Protein AF-A0A8T5AL24-F1 (afdb_monomer_lite)

Radius of gyration: 22.25 Å; chains: 1; bounding box: 45×33×65 Å

pLDDT: mean 90.39, std 4.61, range [70.81, 96.88]

Foldseek 3Di:
DQVLLLVLLCCCPVVVDPAAEAELEPDDPVVSVVNLQVCQASVHPWYKYKFQPCVPVLVVLCVVCVVLVVCLVVDPDNPVSCVVCVVSVCCNVPNDPVRMDMDTDDHHHDDNVQLVLLLVCLCDPDKDFPVPRPHDPVVLVVCVVVVQWDDDPTTIGGDPVVNVVSSSSVSD

Sequence (172 aa):
MRASARILRDQREVHKADLIYLCVAGGRKDMCITLSLIAQYFGVNGVFHIIMPDVKSFNIQLERLRHEIKELAEAEDKEAYYEAHKEAFDPLMFPPISAYTVIRIPVIPYPRSVLNDVVKLLGQGRAVERIRSPLPLDVIEGLESSNLVRTSSRRIYVTDEGRAFAKVLESM

Structure (mmCIF, N/CA/C/O backbone):
data_AF-A0A8T5AL24-F1
#
_entry.id   AF-A0A8T5AL24-F1
#
loop_
_atom_site.group_PDB
_atom_site.id
_atom_site.type_symbol
_atom_site.label_atom_id
_atom_site.label_alt_id
_atom_site.label_comp_id
_atom_site.label_asym_id
_atom_site.label_entity_id
_atom_site.label_seq_id
_atom_site.pdbx_PDB_ins_code
_atom_site.Cartn_x
_atom_site.Cartn_y
_atom_site.Cartn_z
_atom_site.occupancy
_atom_site.B_iso_or_equiv
_atom_site.auth_seq_id
_atom_site.auth_comp_id
_atom_site.auth_asym_id
_atom_site.auth_atom_id
_atom_site.pdbx_PDB_model_num
ATOM 1 N N . MET A 1 1 ? 5.178 5.602 4.894 1.00 76.56 1 MET 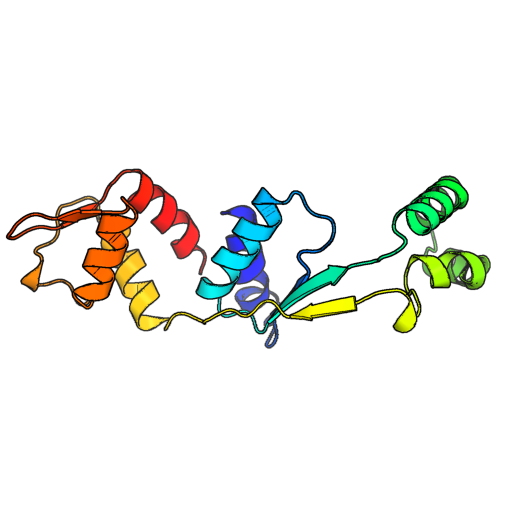A N 1
ATOM 2 C CA . MET A 1 1 ? 3.702 5.586 5.041 1.00 76.56 1 MET A CA 1
ATOM 3 C C . MET A 1 1 ? 3.027 6.873 4.593 1.00 76.56 1 MET A C 1
ATOM 5 O O . MET A 1 1 ? 2.361 6.828 3.574 1.00 76.56 1 MET A O 1
ATOM 9 N N . ARG A 1 2 ? 3.189 8.015 5.287 1.00 83.25 2 ARG A N 1
ATOM 10 C CA . ARG A 1 2 ? 2.430 9.250 4.973 1.00 83.25 2 ARG A CA 1
ATOM 11 C C . ARG A 1 2 ? 2.573 9.746 3.531 1.00 83.25 2 ARG A C 1
ATOM 13 O O . ARG A 1 2 ? 1.601 10.211 2.957 1.00 83.25 2 ARG A O 1
ATOM 20 N N . ALA A 1 3 ? 3.771 9.652 2.951 1.00 85.81 3 ALA A N 1
ATOM 21 C CA . ALA A 1 3 ? 3.983 10.009 1.547 1.00 85.81 3 ALA A CA 1
ATOM 22 C C . ALA A 1 3 ? 3.141 9.124 0.609 1.00 85.81 3 ALA A C 1
ATOM 24 O O . ALA A 1 3 ? 2.387 9.642 -0.201 1.00 85.81 3 ALA A O 1
ATOM 25 N N . SER A 1 4 ? 3.199 7.802 0.790 1.00 86.75 4 SER A N 1
ATOM 26 C CA . SER A 1 4 ? 2.408 6.838 0.015 1.00 86.75 4 SER A CA 1
ATOM 27 C C . SER A 1 4 ? 0.901 7.039 0.190 1.00 86.75 4 SER A C 1
ATOM 29 O O . SER A 1 4 ? 0.176 7.029 -0.793 1.00 86.75 4 SER A O 1
ATOM 31 N N . ALA A 1 5 ? 0.444 7.263 1.425 1.00 89.12 5 ALA A N 1
ATOM 32 C CA . ALA A 1 5 ? -0.956 7.549 1.740 1.00 89.12 5 ALA A CA 1
ATOM 33 C C . ALA A 1 5 ? -1.464 8.793 0.992 1.00 89.12 5 ALA A C 1
ATOM 35 O O . ALA A 1 5 ? -2.483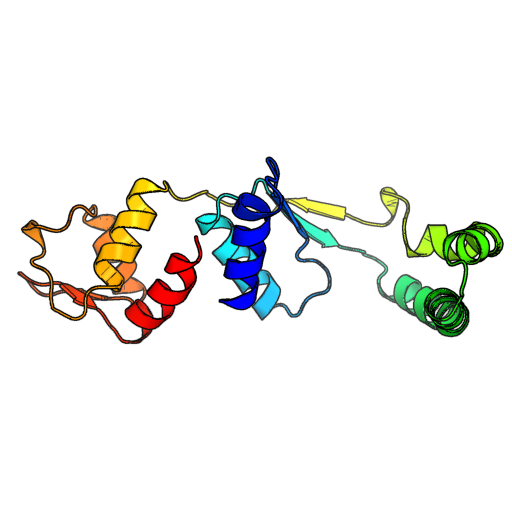 8.740 0.314 1.00 89.12 5 ALA A O 1
ATOM 36 N N . ARG A 1 6 ? -0.693 9.887 1.031 1.00 89.88 6 ARG A N 1
ATOM 37 C CA . ARG A 1 6 ? -1.007 11.117 0.296 1.00 89.88 6 ARG A CA 1
ATOM 38 C C . ARG A 1 6 ? -1.087 10.884 -1.211 1.00 89.88 6 ARG A C 1
ATOM 40 O O . ARG A 1 6 ? -2.067 11.273 -1.820 1.00 89.88 6 ARG A O 1
ATOM 47 N N . ILE A 1 7 ? -0.099 10.198 -1.790 1.00 90.56 7 ILE A N 1
ATOM 48 C CA . ILE A 1 7 ? -0.084 9.892 -3.228 1.00 90.56 7 ILE A CA 1
ATOM 49 C C . ILE A 1 7 ? -1.328 9.087 -3.621 1.00 90.56 7 ILE A C 1
ATOM 51 O O . ILE A 1 7 ? -1.967 9.403 -4.618 1.00 90.56 7 ILE A O 1
ATOM 55 N N . LEU A 1 8 ? -1.694 8.071 -2.832 1.00 90.44 8 LEU A N 1
ATOM 56 C CA . LEU A 1 8 ? -2.884 7.251 -3.080 1.00 90.44 8 LEU A CA 1
ATOM 57 C C . LEU A 1 8 ? -4.179 8.065 -3.030 1.00 90.44 8 LEU A C 1
ATOM 59 O O . LEU A 1 8 ? -5.063 7.852 -3.860 1.00 90.44 8 LEU A O 1
ATOM 63 N N . ARG A 1 9 ? -4.281 9.007 -2.092 1.00 89.44 9 ARG A N 1
ATOM 64 C CA . ARG A 1 9 ? -5.405 9.942 -2.028 1.00 89.44 9 ARG A CA 1
ATOM 65 C C . ARG A 1 9 ? -5.451 10.848 -3.245 1.00 89.44 9 ARG A C 1
ATOM 67 O O . ARG A 1 9 ? -6.501 10.964 -3.867 1.00 89.44 9 ARG A O 1
ATOM 74 N N . ASP A 1 10 ? -4.317 11.429 -3.624 1.00 92.69 10 ASP A N 1
ATOM 75 C CA . ASP A 1 10 ? -4.237 12.359 -4.749 1.00 92.69 10 ASP A CA 1
ATOM 76 C C . ASP A 1 10 ? -4.670 11.674 -6.062 1.00 92.69 10 ASP A C 1
ATOM 78 O O . ASP A 1 10 ? -5.357 12.288 -6.879 1.00 92.69 10 ASP A O 1
ATOM 82 N N . GLN A 1 11 ? -4.393 10.373 -6.238 1.00 92.62 11 GLN A N 1
ATOM 83 C CA . GLN A 1 11 ? -4.927 9.601 -7.371 1.00 92.62 11 GLN A CA 1
ATOM 84 C C . GLN A 1 11 ? -6.463 9.631 -7.443 1.00 92.62 11 GLN A C 1
ATOM 86 O O . GLN A 1 11 ? -7.024 9.777 -8.527 1.00 92.62 11 GLN A O 1
ATOM 91 N N . ARG A 1 12 ? -7.162 9.534 -6.305 1.00 88.69 12 ARG A N 1
ATOM 92 C CA . ARG A 1 12 ? -8.634 9.599 -6.252 1.00 88.69 12 ARG A CA 1
ATOM 93 C C . ARG A 1 12 ? -9.147 11.036 -6.333 1.00 88.69 12 ARG A C 1
ATOM 95 O O . ARG A 1 12 ? -10.072 11.324 -7.087 1.00 88.69 12 ARG A O 1
ATOM 102 N N . GLU A 1 13 ? -8.587 11.934 -5.532 1.00 91.06 13 GLU A N 1
ATOM 103 C CA . GLU A 1 13 ? -9.140 13.274 -5.327 1.00 91.06 13 GLU A CA 1
ATOM 104 C C . GLU A 1 13 ? -8.760 14.251 -6.434 1.00 91.06 13 GLU A C 1
ATOM 106 O O . GLU A 1 13 ? -9.620 15.005 -6.895 1.00 91.06 13 GLU A O 1
ATOM 111 N N . VAL A 1 14 ? -7.500 14.221 -6.870 1.00 94.00 14 VAL A N 1
ATOM 112 C CA . VAL A 1 14 ? -6.950 15.147 -7.866 1.00 94.00 14 VAL A CA 1
ATOM 113 C C . VAL A 1 14 ? -7.098 14.556 -9.261 1.00 94.00 14 VAL A C 1
ATOM 115 O O . VAL A 1 14 ? -7.668 15.194 -10.140 1.00 94.00 14 VAL A O 1
ATOM 118 N N . HIS A 1 15 ? -6.642 13.316 -9.451 1.00 93.75 15 HIS A N 1
ATOM 119 C CA . HIS A 1 15 ? -6.599 12.683 -10.773 1.00 93.75 15 HIS A CA 1
ATOM 120 C C . HIS A 1 15 ? -7.877 11.925 -11.148 1.00 93.75 15 HIS A C 1
ATOM 122 O O . HIS A 1 15 ? -7.989 11.462 -12.279 1.00 93.75 15 HIS A O 1
ATOM 128 N N . LYS A 1 16 ? -8.843 11.811 -10.224 1.00 92.81 16 LYS A N 1
ATOM 129 C CA . LYS A 1 16 ? -10.134 11.130 -10.436 1.00 92.81 16 LYS A CA 1
ATOM 130 C C . LYS A 1 16 ? -9.984 9.700 -10.970 1.00 92.81 16 LYS A C 1
ATOM 132 O O . LYS A 1 16 ? -10.815 9.233 -11.738 1.00 92.81 16 LYS A O 1
ATOM 137 N N . ALA A 1 17 ? -8.928 8.999 -10.560 1.00 92.19 17 ALA A N 1
ATOM 138 C CA . ALA A 1 17 ? -8.684 7.634 -10.996 1.00 92.19 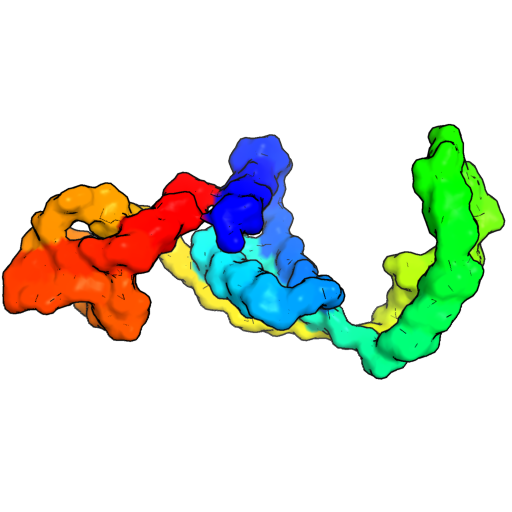17 ALA A CA 1
ATOM 139 C C . ALA A 1 17 ? -9.757 6.685 -10.437 1.00 92.19 17 ALA A C 1
ATOM 141 O O . ALA A 1 17 ? -9.948 6.605 -9.218 1.00 92.19 17 ALA A O 1
ATOM 142 N N . ASP A 1 18 ? -10.405 5.917 -11.315 1.00 88.75 18 ASP A N 1
ATOM 143 C CA . ASP A 1 18 ? -11.374 4.873 -10.948 1.00 88.75 18 ASP A CA 1
ATOM 144 C C . ASP A 1 18 ? -10.695 3.572 -10.512 1.00 88.75 18 ASP A C 1
ATOM 146 O O . ASP A 1 18 ? -11.176 2.864 -9.619 1.00 88.75 18 ASP A O 1
ATOM 150 N N . LEU A 1 19 ? -9.531 3.281 -11.092 1.00 91.56 19 LEU A N 1
ATOM 151 C CA . LEU A 1 19 ? -8.740 2.092 -10.807 1.00 91.56 19 LEU A CA 1
ATOM 152 C C . LEU A 1 19 ? -7.340 2.490 -10.353 1.00 91.56 19 LEU A C 1
ATOM 154 O O . LEU A 1 19 ? -6.659 3.269 -11.013 1.00 91.56 19 LEU A O 1
ATOM 158 N N . ILE A 1 20 ? -6.905 1.927 -9.229 1.00 91.94 20 ILE A N 1
ATOM 159 C CA . ILE A 1 20 ? -5.551 2.108 -8.707 1.00 91.94 20 ILE A CA 1
ATOM 160 C C . ILE A 1 20 ? -4.922 0.730 -8.543 1.00 91.94 20 ILE A C 1
ATOM 162 O O . ILE A 1 20 ? -5.392 -0.086 -7.747 1.00 91.94 20 ILE A O 1
ATOM 166 N N . TYR A 1 21 ? -3.845 0.484 -9.282 1.00 93.25 21 TYR A N 1
ATOM 167 C CA . TYR A 1 21 ? -3.034 -0.723 -9.173 1.00 93.25 21 TYR A CA 1
ATOM 168 C C . TYR A 1 21 ? -1.650 -0.363 -8.648 1.00 93.25 21 TYR A C 1
ATOM 170 O O . TYR A 1 21 ? -1.028 0.586 -9.118 1.00 93.25 21 TYR A O 1
ATOM 178 N N . LEU A 1 22 ? -1.165 -1.121 -7.667 1.00 92.81 22 LEU A N 1
ATOM 179 C CA . LEU A 1 22 ? 0.145 -0.892 -7.068 1.00 92.81 22 LEU A CA 1
ATOM 180 C C . LEU A 1 22 ? 1.125 -1.966 -7.500 1.00 92.81 22 LEU A C 1
ATOM 182 O O . LEU A 1 22 ? 0.925 -3.137 -7.197 1.00 92.81 22 LEU A O 1
ATOM 186 N N . CYS A 1 23 ? 2.212 -1.559 -8.148 1.00 92.06 23 CYS A N 1
ATOM 187 C CA . CYS A 1 23 ? 3.367 -2.419 -8.352 1.00 92.06 23 CYS A CA 1
ATOM 188 C C . CYS A 1 23 ? 4.322 -2.271 -7.160 1.00 92.06 23 CYS A C 1
ATOM 190 O O . CYS A 1 23 ? 4.833 -1.185 -6.897 1.00 92.06 23 CYS A O 1
ATOM 192 N N . VAL A 1 24 ? 4.560 -3.364 -6.435 1.00 91.88 24 VAL A N 1
ATOM 193 C CA . VAL A 1 24 ? 5.507 -3.438 -5.308 1.00 91.88 24 VAL A CA 1
ATOM 194 C C . VAL A 1 24 ? 6.785 -4.196 -5.693 1.00 91.88 24 VAL A C 1
ATOM 196 O O . VAL A 1 24 ? 7.433 -4.815 -4.852 1.00 91.88 24 VAL A O 1
ATOM 199 N N . ALA A 1 25 ? 7.132 -4.223 -6.981 1.00 87.19 25 ALA A N 1
ATOM 200 C CA . ALA A 1 25 ? 8.380 -4.812 -7.466 1.00 87.19 25 ALA A CA 1
ATOM 201 C C . ALA A 1 25 ? 9.559 -3.833 -7.313 1.00 87.19 25 ALA A C 1
ATOM 203 O O . ALA A 1 25 ? 9.379 -2.620 -7.373 1.00 87.19 25 ALA A O 1
ATOM 204 N N . GLY A 1 26 ? 10.772 -4.357 -7.105 1.00 79.12 26 GLY A N 1
ATOM 205 C CA . GLY A 1 26 ? 12.018 -3.571 -7.123 1.00 79.12 26 GLY A CA 1
ATOM 206 C C . GLY A 1 26 ? 12.283 -2.655 -5.916 1.00 79.12 26 GLY A C 1
ATOM 207 O O . GLY A 1 26 ? 13.367 -2.087 -5.810 1.00 79.12 26 GLY A O 1
ATOM 208 N N . GLY A 1 27 ? 11.339 -2.515 -4.981 1.00 81.69 27 GLY A N 1
ATOM 209 C CA . GLY A 1 27 ? 11.521 -1.723 -3.763 1.00 81.69 27 GLY A CA 1
ATOM 210 C C . GLY A 1 27 ? 12.263 -2.462 -2.643 1.00 81.69 27 GLY A C 1
ATOM 211 O O . GLY A 1 27 ? 12.413 -3.686 -2.652 1.00 81.69 27 GLY A O 1
ATOM 212 N N . ARG A 1 28 ? 12.672 -1.722 -1.602 1.00 86.50 28 ARG A N 1
ATOM 213 C CA . ARG A 1 28 ? 13.109 -2.344 -0.341 1.00 86.50 28 ARG A CA 1
ATOM 214 C C . ARG A 1 28 ? 11.944 -3.124 0.282 1.00 86.50 28 ARG A C 1
ATOM 216 O O . ARG A 1 28 ? 10.793 -2.683 0.223 1.00 86.50 28 ARG A O 1
ATOM 223 N N . LYS A 1 29 ? 12.238 -4.296 0.854 1.00 87.31 29 LYS A N 1
ATOM 224 C CA . LYS A 1 29 ? 11.228 -5.259 1.338 1.00 87.31 29 LYS A CA 1
ATOM 225 C C . LYS A 1 29 ? 10.255 -4.641 2.346 1.00 87.31 29 LYS A C 1
ATOM 227 O O . LYS A 1 29 ? 9.049 -4.821 2.229 1.00 87.31 29 LYS A O 1
ATOM 232 N N . ASP A 1 30 ? 10.780 -3.881 3.297 1.00 88.50 30 ASP A N 1
ATOM 233 C CA . ASP A 1 30 ? 10.029 -3.139 4.312 1.00 88.50 30 ASP A CA 1
ATOM 234 C C . ASP A 1 30 ? 9.041 -2.133 3.698 1.00 88.50 30 ASP A C 1
ATOM 236 O O . ASP A 1 30 ? 7.881 -2.060 4.115 1.00 88.50 30 ASP A O 1
ATOM 240 N N . MET A 1 31 ? 9.458 -1.408 2.657 1.00 87.12 31 MET A N 1
ATOM 241 C CA . MET A 1 31 ? 8.578 -0.495 1.926 1.00 87.12 31 MET A CA 1
ATOM 242 C C . MET A 1 31 ? 7.493 -1.240 1.151 1.00 87.12 31 MET A C 1
ATOM 244 O O . MET A 1 31 ? 6.346 -0.800 1.156 1.00 87.12 31 MET A O 1
ATOM 248 N N . CYS A 1 32 ? 7.829 -2.368 0.521 1.00 88.88 32 CYS A N 1
ATOM 249 C CA . CYS A 1 32 ? 6.867 -3.183 -0.224 1.00 88.88 32 CYS A CA 1
ATOM 250 C C . CYS A 1 32 ? 5.774 -3.732 0.701 1.00 88.88 32 CYS A C 1
ATOM 252 O O . CYS A 1 32 ? 4.588 -3.629 0.385 1.00 88.88 32 CYS A O 1
ATOM 254 N N . ILE A 1 33 ? 6.164 -4.241 1.875 1.00 88.38 33 ILE A N 1
ATOM 255 C CA . ILE A 1 33 ? 5.234 -4.692 2.919 1.00 88.38 33 ILE A CA 1
ATOM 256 C C . ILE A 1 33 ? 4.366 -3.521 3.379 1.00 88.38 33 ILE A C 1
ATOM 258 O O . ILE A 1 33 ? 3.142 -3.610 3.370 1.00 88.38 33 ILE A O 1
ATOM 262 N N . THR A 1 34 ? 4.988 -2.390 3.713 1.00 88.69 34 THR A N 1
ATOM 263 C CA . THR A 1 34 ? 4.283 -1.189 4.176 1.00 88.69 34 THR A CA 1
ATOM 264 C C . THR A 1 34 ? 3.250 -0.693 3.162 1.00 88.69 34 THR A C 1
ATOM 266 O O . THR A 1 34 ? 2.127 -0.357 3.536 1.00 88.69 34 THR A O 1
ATOM 269 N N . LEU A 1 35 ? 3.617 -0.643 1.880 1.00 89.81 35 LEU A N 1
ATOM 270 C CA . LEU A 1 35 ? 2.731 -0.197 0.810 1.00 89.81 35 LEU A CA 1
ATOM 271 C C . LEU A 1 35 ? 1.582 -1.187 0.594 1.00 89.81 35 LEU A C 1
ATOM 273 O O . LEU A 1 35 ? 0.441 -0.758 0.457 1.00 89.81 35 LEU A O 1
ATOM 277 N N . SER A 1 36 ? 1.868 -2.491 0.647 1.00 89.00 36 SER A N 1
ATOM 278 C CA . SER A 1 36 ? 0.853 -3.549 0.553 1.00 89.00 36 SER A CA 1
ATOM 279 C C . SER A 1 36 ? -0.141 -3.502 1.717 1.00 89.00 36 SER A C 1
ATOM 281 O O . SER A 1 36 ? -1.329 -3.732 1.521 1.00 89.00 36 SER A O 1
ATOM 283 N N . LEU A 1 37 ? 0.313 -3.154 2.924 1.00 88.56 37 LEU A N 1
ATOM 284 C CA . LEU A 1 37 ? -0.569 -2.974 4.077 1.00 88.56 37 LEU A CA 1
ATOM 285 C C . LEU A 1 37 ? -1.436 -1.720 3.934 1.00 88.56 37 LEU A C 1
ATOM 287 O O . LEU A 1 37 ? -2.644 -1.798 4.129 1.00 88.56 37 LEU A O 1
ATOM 291 N N . ILE A 1 38 ? -0.845 -0.585 3.544 1.00 89.19 38 ILE A N 1
ATOM 292 C CA . ILE A 1 38 ? -1.589 0.666 3.325 1.00 89.19 38 ILE A CA 1
ATOM 293 C C . ILE A 1 38 ? -2.643 0.515 2.229 1.00 89.19 38 ILE A C 1
ATOM 295 O O . ILE A 1 38 ? -3.746 1.037 2.363 1.00 89.19 38 ILE A O 1
ATOM 299 N N . ALA A 1 39 ? -2.322 -0.213 1.164 1.00 88.50 39 ALA A N 1
ATOM 300 C CA . ALA A 1 39 ? -3.213 -0.478 0.043 1.00 88.50 39 ALA A CA 1
ATOM 301 C C . ALA A 1 39 ? -4.605 -0.976 0.479 1.00 88.50 39 ALA A C 1
ATOM 303 O O . ALA A 1 39 ? -5.614 -0.583 -0.110 1.00 88.50 39 ALA A O 1
ATOM 304 N N . GLN A 1 40 ? -4.658 -1.785 1.544 1.00 88.44 40 GLN A N 1
ATOM 305 C CA . GLN A 1 40 ? -5.897 -2.337 2.101 1.00 88.44 40 GLN A CA 1
ATOM 306 C C . GLN A 1 40 ? -6.824 -1.261 2.677 1.00 88.44 40 GLN A C 1
ATOM 308 O O . GLN A 1 40 ? -8.045 -1.411 2.630 1.00 88.44 40 GLN A O 1
ATOM 313 N N . TYR A 1 41 ? -6.261 -0.167 3.192 1.00 89.19 41 TYR A N 1
ATOM 314 C CA . TYR A 1 41 ? -7.034 0.939 3.756 1.00 89.19 41 TYR A CA 1
ATOM 315 C C . TYR A 1 41 ? -7.539 1.894 2.669 1.00 89.19 41 TYR A C 1
ATOM 317 O O . TYR A 1 41 ? -8.651 2.397 2.752 1.00 89.19 41 TYR A O 1
ATOM 325 N N . PHE A 1 42 ? -6.767 2.087 1.598 1.00 87.69 42 PHE A N 1
ATOM 326 C CA . PHE A 1 42 ? -7.068 3.065 0.543 1.00 87.69 42 PHE A CA 1
ATOM 327 C C . PHE A 1 42 ? -7.967 2.527 -0.582 1.00 87.69 42 PHE A C 1
ATOM 329 O O . PHE A 1 42 ? -8.259 3.240 -1.544 1.00 87.69 42 PHE A O 1
ATOM 336 N N . GLY A 1 43 ? -8.426 1.275 -0.478 1.00 83.06 43 GLY A N 1
ATOM 337 C CA . GLY A 1 43 ? -9.328 0.672 -1.461 1.00 83.06 43 GLY A CA 1
ATOM 338 C C . GLY A 1 43 ? -8.720 0.623 -2.863 1.00 83.06 43 GLY A C 1
ATOM 339 O O . GLY A 1 43 ? -9.373 0.998 -3.842 1.00 83.06 43 GLY A O 1
ATOM 340 N N . VAL A 1 44 ? -7.449 0.224 -2.965 1.00 90.50 44 VAL A N 1
ATOM 341 C CA . VAL A 1 44 ? -6.825 -0.027 -4.270 1.00 90.50 44 VAL A CA 1
ATOM 342 C C . VAL A 1 44 ? -7.398 -1.300 -4.896 1.00 90.50 44 VAL A C 1
ATOM 344 O O . VAL A 1 44 ? -7.853 -2.209 -4.203 1.00 90.50 44 VAL A O 1
ATOM 347 N N . ASN A 1 45 ? -7.354 -1.392 -6.221 1.00 91.25 45 ASN A N 1
ATOM 348 C CA . ASN A 1 45 ? -7.979 -2.473 -6.985 1.00 91.25 45 ASN A CA 1
ATOM 349 C C . ASN A 1 45 ? -7.082 -3.718 -7.091 1.00 91.25 45 ASN A C 1
ATOM 351 O O . ASN A 1 45 ? -7.554 -4.823 -7.376 1.00 91.25 45 ASN A O 1
ATOM 355 N N . GLY A 1 46 ? -5.785 -3.567 -6.837 1.00 92.06 46 GLY A N 1
ATOM 356 C CA . GLY A 1 46 ? -4.857 -4.685 -6.771 1.00 92.06 46 GLY A CA 1
ATOM 357 C C . GLY A 1 46 ? -3.454 -4.251 -6.389 1.00 92.06 46 GLY A C 1
ATOM 358 O O . GLY A 1 46 ? -3.012 -3.154 -6.729 1.00 92.06 46 GLY A O 1
ATOM 359 N N . VAL A 1 47 ? -2.758 -5.145 -5.697 1.00 94.19 47 VAL A N 1
ATOM 360 C CA . VAL A 1 47 ? -1.324 -5.043 -5.441 1.00 94.19 47 VAL A CA 1
ATOM 361 C C . VAL A 1 47 ? -0.648 -6.162 -6.220 1.00 94.19 47 VAL A C 1
ATOM 363 O O . VAL A 1 47 ? -1.081 -7.312 -6.156 1.00 94.19 47 VAL A O 1
ATOM 366 N N . PHE A 1 48 ? 0.390 -5.830 -6.973 1.00 94.31 48 PHE A N 1
ATOM 367 C CA . PHE A 1 48 ? 1.103 -6.741 -7.852 1.00 94.31 48 PHE A CA 1
ATOM 368 C C . PHE A 1 48 ? 2.587 -6.733 -7.527 1.00 94.31 48 PHE A C 1
ATOM 370 O O . PHE A 1 48 ? 3.197 -5.680 -7.343 1.00 94.31 48 PHE A O 1
ATOM 377 N N . HIS A 1 49 ? 3.179 -7.916 -7.489 1.00 92.81 49 HIS A N 1
ATOM 378 C CA . HIS A 1 49 ? 4.612 -8.101 -7.389 1.00 92.81 49 HIS A CA 1
ATOM 379 C C . HIS A 1 49 ? 5.102 -8.815 -8.644 1.00 92.81 49 HIS A C 1
ATOM 381 O O . HIS A 1 49 ? 4.548 -9.841 -9.038 1.00 92.81 49 HIS A O 1
ATOM 387 N N . ILE A 1 50 ? 6.123 -8.251 -9.278 1.00 91.00 50 ILE A N 1
ATOM 388 C CA . ILE A 1 50 ? 6.735 -8.804 -10.482 1.00 91.00 50 ILE A CA 1
ATOM 389 C C . ILE A 1 50 ? 7.997 -9.539 -10.057 1.00 91.00 50 ILE A C 1
ATOM 391 O O . ILE A 1 50 ? 8.868 -8.962 -9.405 1.00 91.00 50 ILE A O 1
ATOM 395 N N . ILE A 1 51 ? 8.085 -10.807 -10.440 1.00 89.88 51 ILE A N 1
ATOM 396 C CA . ILE A 1 51 ? 9.271 -11.634 -10.258 1.00 89.88 51 ILE A CA 1
ATOM 397 C C . ILE A 1 51 ? 9.913 -11.825 -11.623 1.00 89.88 51 ILE A C 1
ATOM 399 O O . ILE A 1 51 ? 9.319 -12.439 -12.506 1.00 89.88 51 ILE A O 1
ATOM 403 N N . MET A 1 52 ? 11.137 -11.329 -11.780 1.00 88.06 52 MET A N 1
ATOM 404 C CA . MET A 1 52 ? 11.993 -11.676 -12.912 1.00 88.06 52 MET A CA 1
ATOM 405 C C . MET A 1 52 ? 12.961 -12.772 -12.460 1.00 88.06 52 MET A C 1
ATOM 407 O O . MET A 1 52 ? 13.771 -12.505 -11.574 1.00 88.06 52 MET A O 1
ATOM 411 N N . PRO A 1 53 ? 12.892 -13.999 -13.003 1.00 85.06 53 PRO A N 1
ATOM 412 C CA . PRO A 1 53 ? 13.792 -15.077 -12.595 1.00 85.06 53 PRO A CA 1
ATOM 413 C C . PRO A 1 53 ? 15.257 -14.772 -12.925 1.00 85.06 53 PRO A C 1
ATOM 415 O O . PRO A 1 53 ? 16.144 -15.044 -12.118 1.00 85.06 53 PRO A O 1
ATOM 418 N N . ASP A 1 54 ? 15.508 -14.155 -14.083 1.00 86.75 54 ASP A N 1
ATOM 419 C CA . ASP A 1 54 ? 16.852 -13.811 -14.551 1.00 86.75 54 ASP A CA 1
ATOM 420 C C . ASP A 1 54 ? 17.180 -12.323 -14.349 1.00 86.75 54 ASP A C 1
ATOM 422 O O . ASP A 1 54 ? 17.407 -11.554 -15.285 1.00 86.75 54 ASP A O 1
ATOM 426 N N . VAL A 1 55 ? 17.210 -11.903 -13.080 1.00 83.44 55 VAL A N 1
ATOM 427 C CA . VAL A 1 55 ? 17.579 -10.526 -12.699 1.00 83.44 55 VAL A CA 1
ATOM 428 C C . VAL A 1 55 ? 19.002 -10.179 -13.149 1.00 83.44 55 VAL A C 1
ATOM 430 O O . VAL A 1 55 ? 19.302 -9.024 -13.447 1.00 83.44 55 VAL A O 1
ATOM 433 N N . LYS A 1 56 ? 19.905 -11.166 -13.198 1.00 85.94 56 LYS A N 1
ATOM 434 C CA . LYS A 1 56 ? 21.315 -10.933 -13.519 1.00 85.94 56 LYS A CA 1
ATOM 435 C C . LYS A 1 56 ? 21.483 -10.494 -14.970 1.00 85.94 56 LYS A C 1
ATOM 437 O O . LYS A 1 56 ? 22.150 -9.487 -15.203 1.00 85.94 56 LYS A O 1
ATOM 442 N N . SER A 1 57 ? 20.886 -11.211 -15.922 1.00 83.50 57 SER A N 1
ATOM 443 C CA . SER A 1 57 ? 20.951 -10.823 -17.334 1.00 83.50 57 SER A CA 1
ATOM 444 C C . SER A 1 57 ? 20.300 -9.464 -17.568 1.00 83.50 57 SER A C 1
ATOM 446 O O . SER A 1 57 ? 20.861 -8.639 -18.287 1.00 83.50 57 SER A O 1
ATOM 448 N N . PHE A 1 58 ? 19.190 -9.188 -16.878 1.00 84.56 58 PHE A N 1
ATOM 449 C CA . PHE A 1 58 ? 18.527 -7.885 -16.907 1.00 84.56 58 PHE A CA 1
ATOM 450 C C . PHE A 1 58 ? 19.434 -6.744 -16.435 1.00 84.56 58 PHE A C 1
ATOM 452 O O . PHE A 1 58 ? 19.580 -5.738 -17.124 1.00 84.56 58 PHE A O 1
ATOM 459 N N . ASN A 1 59 ? 20.110 -6.915 -15.298 1.00 87.56 59 ASN A N 1
ATOM 460 C CA . ASN A 1 59 ? 21.035 -5.908 -14.776 1.00 87.56 59 ASN A CA 1
ATOM 461 C C . ASN A 1 59 ? 22.238 -5.685 -15.702 1.00 87.56 59 ASN A C 1
ATOM 463 O O . ASN A 1 59 ? 22.712 -4.561 -15.833 1.00 87.56 59 ASN A O 1
ATOM 467 N N . ILE A 1 60 ? 22.730 -6.741 -16.356 1.00 90.19 60 ILE A N 1
ATOM 468 C CA . ILE A 1 60 ? 23.812 -6.620 -17.341 1.00 90.19 60 ILE A CA 1
ATOM 469 C C . ILE A 1 60 ? 23.342 -5.809 -18.553 1.00 90.19 60 ILE A C 1
ATOM 471 O O . ILE A 1 60 ? 24.083 -4.950 -19.024 1.00 90.19 60 ILE A O 1
ATOM 475 N N . GLN A 1 61 ? 22.132 -6.062 -19.060 1.00 89.12 61 GLN A N 1
ATOM 476 C CA . GLN A 1 61 ? 21.563 -5.282 -20.163 1.00 89.12 61 GLN A CA 1
ATOM 477 C C . GLN A 1 61 ? 21.346 -3.818 -19.769 1.00 89.12 61 GLN A C 1
ATOM 479 O O . GLN A 1 61 ? 21.716 -2.929 -20.529 1.00 89.12 61 GLN A O 1
ATOM 484 N N . LEU A 1 62 ? 20.839 -3.567 -18.559 1.00 91.44 62 LEU A N 1
ATOM 485 C CA . LEU A 1 62 ? 20.671 -2.218 -18.022 1.00 91.44 62 LEU A CA 1
ATOM 486 C C . LEU A 1 62 ? 22.002 -1.455 -17.964 1.00 91.44 62 LEU A C 1
ATOM 488 O O . LEU A 1 62 ? 22.062 -0.301 -18.371 1.00 91.44 62 LEU A O 1
ATOM 492 N N . GLU A 1 63 ? 23.072 -2.095 -17.482 1.00 94.06 63 GLU A N 1
ATOM 493 C CA . GLU A 1 63 ? 24.386 -1.449 -17.402 1.00 94.06 63 GLU A CA 1
ATOM 494 C C . GLU A 1 63 ? 24.984 -1.195 -18.792 1.00 94.06 63 GLU A C 1
ATOM 496 O O . GLU A 1 63 ? 25.619 -0.167 -19.004 1.00 94.06 63 GLU A O 1
ATOM 501 N N . ARG A 1 64 ? 24.748 -2.096 -19.756 1.00 93.88 64 ARG A N 1
ATOM 502 C CA . ARG A 1 64 ? 25.171 -1.895 -21.151 1.00 93.88 64 ARG A CA 1
ATOM 503 C C . ARG A 1 64 ? 24.499 -0.686 -21.787 1.00 93.88 64 ARG A C 1
ATOM 505 O O . ARG A 1 64 ? 25.179 0.045 -22.487 1.00 93.88 64 ARG A O 1
ATOM 512 N N . LEU A 1 65 ? 23.211 -0.486 -21.512 1.00 95.06 65 LEU A N 1
ATOM 513 C CA . LEU A 1 65 ? 22.416 0.617 -22.059 1.00 95.06 65 LEU A CA 1
ATOM 514 C C . LEU A 1 65 ? 22.497 1.896 -21.223 1.00 95.06 65 LEU A C 1
ATOM 516 O O . LEU A 1 65 ? 21.773 2.857 -21.467 1.00 95.06 65 LEU A O 1
ATOM 520 N N . ARG A 1 66 ? 23.341 1.929 -20.189 1.00 95.00 66 ARG A N 1
ATOM 521 C CA . ARG A 1 66 ? 23.389 3.044 -19.239 1.00 95.00 66 ARG A CA 1
ATOM 522 C C . ARG A 1 66 ? 23.722 4.376 -19.906 1.00 95.00 66 ARG A C 1
ATOM 524 O O . ARG A 1 66 ? 23.236 5.412 -19.450 1.00 95.00 66 ARG A O 1
ATOM 531 N N . HIS A 1 67 ? 24.562 4.353 -20.937 1.00 95.50 67 HIS A N 1
ATOM 532 C CA . HIS A 1 67 ? 24.940 5.548 -21.681 1.00 95.50 67 HIS A CA 1
ATOM 533 C C . HIS A 1 67 ? 23.754 6.085 -22.486 1.00 95.50 67 HIS A C 1
ATOM 535 O O . HIS A 1 67 ? 23.378 7.240 -22.328 1.00 95.50 67 HIS A O 1
ATOM 541 N N . GLU A 1 68 ? 23.104 5.220 -23.253 1.00 95.06 68 GLU A N 1
ATOM 542 C CA . GLU A 1 68 ? 21.946 5.521 -24.091 1.00 95.06 68 GLU A CA 1
ATOM 543 C C . GLU A 1 68 ? 20.745 5.960 -23.244 1.00 95.06 68 GLU A C 1
ATOM 545 O O . GLU A 1 68 ? 20.032 6.890 -23.604 1.00 95.06 68 GLU A O 1
ATOM 550 N N . ILE A 1 69 ? 20.541 5.360 -22.064 1.00 94.62 69 ILE A N 1
ATOM 551 C CA . ILE A 1 69 ? 19.527 5.807 -21.092 1.00 94.62 69 ILE A CA 1
ATOM 552 C C . ILE A 1 69 ? 19.812 7.242 -20.635 1.00 94.62 69 ILE A C 1
ATOM 554 O O . ILE A 1 69 ? 18.886 8.038 -20.465 1.00 94.62 69 ILE A O 1
ATOM 558 N N . LYS A 1 70 ? 21.086 7.576 -20.403 1.00 96.25 70 LYS A N 1
ATOM 559 C CA . LYS A 1 70 ? 21.478 8.925 -19.995 1.00 96.25 70 LYS A CA 1
ATOM 560 C C . LYS A 1 70 ? 21.247 9.923 -21.130 1.00 96.25 70 LYS A C 1
ATOM 562 O O . LYS A 1 70 ? 20.654 10.970 -20.886 1.00 96.25 70 LYS A O 1
ATOM 567 N N . GLU A 1 71 ? 21.652 9.584 -22.348 1.00 96.69 71 GLU A N 1
ATOM 568 C CA . GLU A 1 71 ? 21.409 10.417 -23.528 1.00 96.69 71 GLU A CA 1
ATOM 569 C C . GLU A 1 71 ? 19.912 10.612 -23.791 1.00 96.69 71 GLU A C 1
ATOM 571 O O . GLU A 1 71 ? 19.481 11.740 -24.006 1.00 96.69 71 GLU A O 1
ATOM 576 N N . LEU A 1 72 ? 19.094 9.561 -23.665 1.00 95.81 72 LEU A N 1
ATOM 577 C CA . LEU A 1 72 ? 17.634 9.656 -23.754 1.00 95.81 72 LEU A CA 1
ATOM 578 C C . LEU A 1 72 ? 17.060 10.639 -22.720 1.00 95.81 72 LEU A C 1
ATOM 580 O O . LEU A 1 72 ? 16.138 11.396 -23.020 1.00 95.81 72 LEU A O 1
ATOM 584 N N . ALA A 1 73 ? 17.582 10.645 -21.490 1.00 95.06 73 ALA A N 1
ATOM 585 C CA . ALA A 1 73 ? 17.125 11.571 -20.455 1.00 95.06 73 ALA A CA 1
ATOM 586 C C . ALA A 1 73 ? 17.472 13.037 -20.785 1.00 95.06 73 ALA A C 1
ATOM 588 O O . ALA A 1 73 ? 16.672 13.936 -20.498 1.00 95.06 73 ALA A O 1
ATOM 589 N N . GLU A 1 74 ? 18.638 13.262 -21.395 1.00 96.88 74 GLU A N 1
ATOM 590 C CA . GLU A 1 74 ? 19.174 14.578 -21.766 1.00 96.88 74 GLU A CA 1
ATOM 591 C C . GLU A 1 74 ? 18.665 15.079 -23.131 1.00 96.88 74 GLU A C 1
ATOM 593 O O . GLU A 1 74 ? 18.707 16.282 -23.385 1.00 96.88 74 GLU A O 1
ATOM 598 N N . ALA A 1 75 ? 18.131 14.196 -23.979 1.00 96.38 75 ALA A N 1
ATOM 599 C CA . ALA A 1 75 ? 17.626 14.533 -25.304 1.00 96.38 75 ALA A CA 1
ATOM 600 C C . ALA A 1 75 ? 16.499 15.582 -25.260 1.00 96.38 75 ALA A C 1
ATOM 602 O O . ALA A 1 75 ? 15.573 15.508 -24.433 1.00 96.38 75 ALA A O 1
ATOM 603 N N . GLU A 1 76 ? 16.568 16.536 -26.198 1.00 95.62 76 GLU A N 1
ATOM 604 C CA . GLU A 1 76 ? 15.515 17.532 -26.433 1.00 95.62 76 GLU A CA 1
ATOM 605 C C . GLU A 1 76 ? 14.227 16.851 -26.912 1.00 95.62 76 GLU A C 1
ATOM 607 O O . GLU A 1 76 ? 13.163 17.076 -26.336 1.00 95.62 76 GLU A O 1
ATOM 612 N N . ASP A 1 77 ? 14.348 15.951 -27.894 1.00 96.44 77 ASP A N 1
ATOM 613 C CA . ASP A 1 77 ? 13.264 15.093 -28.373 1.00 96.44 77 ASP A CA 1
ATOM 614 C C . ASP A 1 77 ? 13.492 13.639 -27.931 1.00 96.44 77 ASP A C 1
ATOM 616 O O . ASP A 1 77 ? 14.260 12.875 -28.524 1.00 96.44 77 ASP A O 1
ATOM 620 N N . LYS A 1 78 ? 12.821 13.269 -26.838 1.00 95.94 78 LYS A N 1
ATOM 621 C CA . LYS A 1 78 ? 12.939 11.943 -26.218 1.00 95.94 78 LYS A CA 1
ATOM 622 C C . LYS A 1 78 ? 12.255 10.856 -27.036 1.00 95.94 78 LYS A C 1
ATOM 624 O O . LYS A 1 78 ? 12.725 9.723 -27.028 1.00 95.94 78 LYS A O 1
ATOM 629 N N . GLU A 1 79 ? 11.162 11.182 -27.723 1.00 95.62 79 GLU A N 1
ATOM 630 C CA . GLU A 1 79 ? 10.434 10.206 -28.537 1.00 95.62 79 GLU A CA 1
ATOM 631 C C . GLU A 1 79 ? 11.260 9.823 -29.762 1.00 95.62 79 GLU A C 1
ATOM 633 O O . GLU A 1 79 ? 11.457 8.635 -30.015 1.00 95.62 79 GLU A O 1
ATOM 638 N N . ALA A 1 80 ? 11.830 10.806 -30.466 1.00 96.25 80 ALA A N 1
ATOM 639 C CA . ALA A 1 80 ? 12.689 10.536 -31.616 1.00 96.25 80 ALA A CA 1
ATOM 640 C C . ALA A 1 80 ? 13.941 9.728 -31.231 1.00 96.25 80 ALA A C 1
ATOM 642 O O . ALA A 1 80 ? 14.298 8.775 -31.928 1.00 96.25 80 ALA A O 1
ATOM 643 N N . TYR A 1 81 ? 14.590 10.066 -30.107 1.00 96.56 81 TYR A N 1
ATOM 644 C CA . TYR A 1 81 ? 15.748 9.309 -29.620 1.00 96.56 81 TYR A CA 1
ATOM 645 C C . TYR A 1 81 ? 15.368 7.871 -29.240 1.00 96.56 81 TYR A C 1
ATOM 647 O O . TYR A 1 81 ? 16.098 6.935 -29.581 1.00 96.56 81 TYR A O 1
ATOM 655 N N . TYR A 1 82 ? 14.229 7.686 -28.561 1.00 95.50 82 TYR A N 1
ATOM 656 C CA . TYR A 1 82 ? 13.716 6.366 -28.201 1.00 95.50 82 TYR A CA 1
ATOM 657 C C . TYR A 1 82 ? 13.459 5.509 -29.440 1.00 95.50 82 TYR A C 1
ATOM 659 O O . TYR A 1 82 ? 13.958 4.391 -29.516 1.00 95.50 82 TYR A O 1
ATOM 667 N N . GLU A 1 83 ? 12.728 6.036 -30.427 1.00 95.94 83 GLU A N 1
ATOM 668 C CA . GLU A 1 83 ? 12.391 5.293 -31.646 1.00 95.94 83 GLU A CA 1
ATOM 669 C C . GLU A 1 83 ? 13.643 4.905 -32.449 1.00 95.94 83 GLU A C 1
ATOM 671 O O . GLU A 1 83 ? 13.707 3.797 -32.978 1.00 95.94 83 GLU A O 1
ATOM 676 N N . ALA A 1 84 ? 14.682 5.748 -32.468 1.00 96.00 84 ALA A N 1
ATOM 677 C CA . ALA A 1 84 ? 15.960 5.423 -33.109 1.00 96.00 84 ALA A CA 1
ATOM 678 C C . ALA A 1 84 ? 16.722 4.265 -32.428 1.00 96.00 84 ALA A C 1
ATOM 680 O O . ALA A 1 84 ? 17.489 3.568 -33.089 1.00 96.00 84 ALA A O 1
ATOM 681 N N . HIS A 1 85 ? 16.499 4.038 -31.129 1.00 95.25 85 HIS A N 1
ATOM 682 C CA . HIS A 1 85 ? 17.178 3.009 -30.323 1.00 95.25 85 HIS A CA 1
ATOM 683 C C . HIS A 1 85 ? 16.217 1.932 -29.800 1.00 95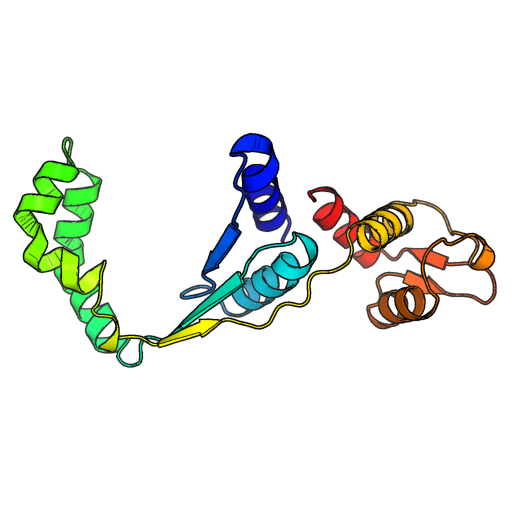.25 85 HIS A C 1
ATOM 685 O O . HIS A 1 85 ? 16.539 1.176 -28.879 1.00 95.25 85 HIS A O 1
ATOM 691 N N . LYS A 1 86 ? 15.026 1.845 -30.390 1.00 94.50 86 LYS A N 1
ATOM 692 C CA . LYS A 1 86 ? 13.915 1.032 -29.898 1.00 94.50 86 LYS A CA 1
ATOM 693 C C . LYS A 1 86 ? 14.262 -0.440 -29.738 1.00 94.50 86 LYS A C 1
ATOM 695 O O . LYS A 1 86 ? 13.924 -1.038 -28.724 1.00 94.50 86 LYS A O 1
ATOM 700 N N . GLU A 1 87 ? 14.998 -1.008 -30.691 1.00 93.38 87 GLU A N 1
ATOM 701 C CA . GLU A 1 87 ? 15.422 -2.414 -30.641 1.00 93.38 87 GLU A CA 1
ATOM 702 C C . GLU A 1 87 ? 16.263 -2.740 -29.399 1.00 93.38 87 GLU A C 1
ATOM 704 O O . GLU A 1 87 ? 16.230 -3.866 -28.904 1.00 93.38 87 GLU A O 1
ATOM 709 N N . ALA A 1 88 ? 16.996 -1.755 -28.875 1.00 91.44 88 ALA A N 1
ATOM 710 C CA . ALA A 1 88 ? 17.781 -1.899 -27.659 1.00 91.44 88 ALA A CA 1
ATOM 711 C C . ALA A 1 88 ? 16.937 -1.657 -26.397 1.00 91.44 88 ALA A C 1
ATOM 713 O O . ALA A 1 88 ? 17.075 -2.392 -25.417 1.00 91.44 88 ALA A O 1
ATOM 714 N N . PHE A 1 89 ? 16.050 -0.657 -26.412 1.00 93.75 89 PHE A N 1
ATOM 715 C CA . PHE A 1 89 ? 15.235 -0.303 -25.248 1.00 93.75 89 PHE A CA 1
ATOM 716 C C . PHE A 1 89 ? 14.063 -1.251 -24.998 1.00 93.75 89 PHE A C 1
ATOM 718 O O . PHE A 1 89 ? 13.820 -1.601 -23.842 1.00 93.75 89 PHE A O 1
ATOM 725 N N . ASP A 1 90 ? 13.355 -1.691 -26.039 1.00 92.38 90 ASP A N 1
ATOM 726 C CA . ASP A 1 90 ? 12.127 -2.483 -25.912 1.00 92.38 90 ASP A CA 1
ATOM 727 C C . ASP A 1 90 ? 12.334 -3.767 -25.088 1.00 92.38 90 ASP A C 1
ATOM 729 O O . ASP A 1 90 ? 11.560 -3.992 -24.159 1.00 92.38 90 ASP A O 1
ATOM 733 N N . PRO A 1 91 ? 13.382 -4.588 -25.307 1.00 88.81 91 PRO A N 1
ATOM 734 C CA . PRO A 1 91 ? 13.599 -5.788 -24.496 1.00 88.81 91 PRO A CA 1
ATOM 735 C C . PRO A 1 91 ? 13.824 -5.498 -23.004 1.00 88.81 91 PRO A C 1
ATOM 737 O O . PRO A 1 91 ? 13.487 -6.331 -22.159 1.00 88.81 91 PRO A O 1
ATOM 740 N N . LEU A 1 92 ? 14.391 -4.329 -22.681 1.00 88.44 92 LEU A N 1
ATOM 741 C CA . LEU A 1 92 ? 14.672 -3.894 -21.314 1.00 88.44 92 LEU A CA 1
ATOM 742 C C . LEU A 1 92 ? 13.436 -3.259 -20.652 1.00 88.44 92 LEU A C 1
ATOM 744 O O . LEU A 1 92 ? 13.141 -3.540 -19.493 1.00 88.44 92 LEU A O 1
ATOM 748 N N . MET A 1 93 ? 12.723 -2.384 -21.361 1.00 88.00 93 MET A N 1
ATOM 749 C CA . MET A 1 93 ? 11.575 -1.646 -20.822 1.00 88.00 93 MET A CA 1
ATOM 750 C C . MET A 1 93 ? 10.275 -2.447 -20.875 1.00 88.00 93 MET A C 1
ATOM 752 O O . MET A 1 93 ? 9.437 -2.339 -19.978 1.00 88.00 93 MET A O 1
ATOM 756 N N . PHE A 1 94 ? 10.128 -3.274 -21.906 1.00 89.56 94 PHE A N 1
ATOM 757 C CA . PHE A 1 94 ? 8.940 -4.060 -22.209 1.00 89.56 94 PHE A CA 1
ATOM 758 C C . PHE A 1 94 ? 9.310 -5.534 -22.432 1.00 89.56 94 PHE A C 1
ATOM 760 O O . PHE A 1 94 ? 9.099 -6.068 -23.525 1.00 89.56 94 PHE A O 1
ATOM 767 N N . PRO A 1 95 ? 9.853 -6.229 -21.408 1.00 88.69 95 PRO A N 1
ATOM 768 C CA . PRO A 1 95 ? 10.170 -7.643 -21.536 1.00 88.69 95 PRO A CA 1
ATOM 769 C C . PRO A 1 95 ? 8.973 -8.461 -22.027 1.00 88.69 95 PRO A C 1
ATOM 771 O O . PRO A 1 95 ? 7.828 -8.170 -21.657 1.00 88.69 95 PRO A O 1
ATOM 774 N N . PRO A 1 96 ? 9.213 -9.551 -22.775 1.00 89.00 96 PRO A N 1
ATOM 775 C CA . PRO A 1 96 ? 8.147 -10.477 -23.114 1.00 89.00 96 PRO A CA 1
ATOM 776 C C . PRO A 1 96 ? 7.549 -11.074 -21.834 1.00 89.00 96 PRO A C 1
ATOM 778 O O . PRO A 1 96 ? 8.258 -11.330 -20.861 1.00 89.00 96 PRO A O 1
ATOM 781 N N . ILE A 1 97 ? 6.244 -11.355 -21.847 1.00 88.62 97 ILE A N 1
ATOM 782 C CA . ILE A 1 97 ? 5.510 -11.898 -20.686 1.00 88.62 97 ILE A CA 1
ATOM 783 C C . ILE A 1 97 ? 6.139 -13.207 -20.177 1.00 88.62 97 ILE A C 1
ATOM 785 O O . ILE A 1 97 ? 6.104 -13.487 -18.987 1.00 88.62 97 ILE A O 1
ATOM 789 N N . SER A 1 98 ? 6.774 -13.993 -21.052 1.00 90.75 98 SER A N 1
ATOM 790 C CA . SER A 1 98 ? 7.490 -15.219 -20.675 1.00 90.75 98 SER A CA 1
ATOM 791 C C . SER A 1 98 ? 8.733 -14.983 -19.807 1.00 90.75 98 SER A C 1
ATOM 793 O O . SER A 1 98 ? 9.233 -15.930 -19.205 1.00 90.75 98 SER A O 1
ATOM 795 N N . ALA A 1 99 ? 9.259 -13.756 -19.754 1.00 89.50 99 ALA A N 1
ATOM 796 C CA . ALA A 1 99 ? 10.466 -13.418 -19.003 1.00 89.50 99 ALA A CA 1
ATOM 797 C C . ALA A 1 99 ? 10.194 -13.080 -17.528 1.00 89.50 99 ALA A C 1
ATOM 799 O O . ALA A 1 99 ? 11.138 -12.971 -16.744 1.00 89.50 99 ALA A O 1
ATOM 800 N N . TYR A 1 100 ? 8.931 -12.911 -17.129 1.00 91.50 100 TYR A N 1
ATOM 801 C CA . TYR A 1 100 ? 8.576 -12.564 -15.758 1.00 91.50 100 TYR A CA 1
ATOM 802 C C . TYR A 1 100 ? 7.264 -13.204 -15.316 1.00 91.50 100 TYR A C 1
ATOM 804 O O . TYR A 1 100 ? 6.448 -13.666 -16.102 1.00 91.50 100 TYR A O 1
ATOM 812 N N . THR A 1 101 ? 7.053 -13.238 -14.007 1.00 92.81 101 THR A N 1
ATOM 813 C CA . THR A 1 101 ? 5.800 -13.680 -13.400 1.00 92.81 101 THR A CA 1
ATOM 814 C C . THR A 1 101 ? 5.171 -12.518 -12.653 1.00 92.81 101 THR A C 1
ATOM 816 O O . THR A 1 101 ? 5.838 -11.841 -11.870 1.00 92.81 101 THR A O 1
ATOM 819 N N . VAL A 1 102 ? 3.875 -12.302 -12.871 1.00 93.31 102 VAL A N 1
ATOM 820 C CA . VAL A 1 102 ? 3.091 -11.311 -12.129 1.00 93.31 102 VAL A CA 1
ATOM 821 C C . VAL A 1 102 ? 2.281 -12.027 -11.063 1.00 93.31 102 VAL A C 1
ATOM 823 O O . VAL A 1 102 ? 1.412 -12.842 -11.365 1.00 93.31 102 VAL A O 1
ATOM 826 N N . ILE A 1 103 ? 2.545 -11.697 -9.806 1.00 93.56 103 ILE A N 1
ATOM 827 C CA . ILE A 1 103 ? 1.788 -12.199 -8.665 1.00 93.56 103 ILE A CA 1
ATOM 828 C C . ILE A 1 103 ? 0.864 -11.093 -8.186 1.00 93.56 103 ILE A C 1
ATOM 830 O O . ILE A 1 103 ? 1.320 -10.019 -7.798 1.00 93.56 103 ILE A O 1
ATOM 834 N N . ARG A 1 104 ? -0.441 -11.365 -8.158 1.00 94.00 104 ARG A N 1
ATOM 835 C CA . ARG A 1 104 ? -1.397 -10.505 -7.461 1.00 94.00 104 ARG A CA 1
ATOM 836 C C . ARG A 1 104 ? -1.382 -10.855 -5.976 1.00 94.00 104 ARG A C 1
ATOM 838 O O . ARG A 1 104 ? -1.764 -11.959 -5.598 1.00 94.00 104 ARG A O 1
ATOM 845 N N . ILE A 1 105 ? -0.956 -9.914 -5.142 1.00 91.75 105 ILE A N 1
ATOM 846 C CA . ILE A 1 105 ? -1.007 -10.058 -3.689 1.00 91.75 105 ILE A CA 1
ATOM 847 C C . ILE A 1 105 ? -2.471 -9.895 -3.250 1.00 91.75 105 ILE A C 1
ATOM 849 O O . ILE A 1 105 ? -3.098 -8.887 -3.600 1.00 91.75 105 ILE A O 1
ATOM 853 N N . PRO A 1 106 ? -3.038 -10.864 -2.509 1.00 88.81 106 PRO A N 1
ATOM 854 C CA . PRO A 1 106 ? -4.389 -10.739 -1.989 1.00 88.81 106 PRO A CA 1
ATOM 855 C C . PRO A 1 106 ? -4.440 -9.611 -0.957 1.00 88.81 106 PRO A C 1
ATOM 857 O O . PRO A 1 106 ? -3.643 -9.564 -0.022 1.00 88.81 106 PRO A O 1
ATOM 860 N N . VAL A 1 107 ? -5.394 -8.704 -1.138 1.00 86.38 107 VAL A N 1
ATOM 861 C CA . VAL A 1 107 ? -5.673 -7.595 -0.225 1.00 86.38 107 VAL A CA 1
ATOM 862 C C . VAL A 1 107 ? -7.149 -7.629 0.127 1.00 86.38 107 VAL A C 1
ATOM 864 O O . VAL A 1 107 ? -7.992 -7.752 -0.763 1.00 86.38 107 VAL A O 1
ATOM 867 N N . ILE A 1 108 ? -7.462 -7.538 1.418 1.00 86.31 108 ILE A N 1
ATOM 868 C CA . ILE A 1 108 ? -8.846 -7.470 1.885 1.00 86.31 108 ILE A CA 1
ATOM 869 C C . ILE A 1 108 ? -9.149 -5.994 2.150 1.00 86.31 108 ILE A C 1
ATOM 871 O O . ILE A 1 108 ? -8.546 -5.408 3.050 1.00 86.31 108 ILE A O 1
ATOM 875 N N . PRO A 1 109 ? -10.022 -5.353 1.354 1.00 83.56 109 PRO A N 1
ATOM 876 C CA . PRO A 1 109 ? -10.351 -3.955 1.570 1.00 83.56 109 PRO A CA 1
ATOM 877 C C . PRO A 1 109 ? -11.156 -3.807 2.861 1.00 83.56 109 PRO A C 1
ATOM 879 O O . PRO A 1 109 ? -12.146 -4.508 3.078 1.00 83.56 109 PRO A O 1
ATOM 882 N N . TYR A 1 110 ? -10.754 -2.863 3.704 1.00 86.12 110 TYR A N 1
ATOM 883 C CA . TYR A 1 110 ? -11.514 -2.545 4.907 1.00 86.12 110 TYR A CA 1
ATOM 884 C C . TYR A 1 110 ? -12.734 -1.673 4.566 1.00 86.12 110 TYR A C 1
ATOM 886 O O . TYR A 1 110 ? -12.625 -0.753 3.747 1.00 86.12 110 TYR A O 1
ATOM 894 N N . PRO A 1 111 ? -13.897 -1.897 5.207 1.00 87.75 111 PRO A N 1
ATOM 895 C CA . PRO A 1 111 ? -15.049 -1.022 5.039 1.00 87.75 111 PRO A CA 1
ATOM 896 C C . PRO A 1 111 ? -14.718 0.420 5.442 1.00 87.75 111 PRO A C 1
ATOM 898 O O . PRO A 1 111 ? -14.243 0.673 6.551 1.00 87.75 111 PRO A O 1
ATOM 901 N N . ARG A 1 112 ? -15.021 1.387 4.564 1.00 86.12 112 ARG A N 1
ATOM 902 C CA . ARG A 1 112 ? -14.743 2.815 4.814 1.00 86.12 112 ARG A CA 1
ATOM 903 C C . ARG A 1 112 ? -15.401 3.341 6.090 1.00 86.12 112 ARG A C 1
ATOM 905 O O . ARG A 1 112 ? -14.804 4.157 6.779 1.00 86.12 112 ARG A O 1
ATOM 912 N N . SER A 1 113 ? -16.606 2.874 6.417 1.00 89.44 113 SER A N 1
ATOM 913 C CA . SER A 1 113 ? -17.304 3.249 7.655 1.00 89.44 113 SER A CA 1
ATOM 914 C C . SER A 1 113 ? -16.488 2.888 8.897 1.00 89.44 113 SER A C 1
ATOM 916 O O . SER A 1 113 ? -16.255 3.746 9.743 1.00 89.44 113 SER A O 1
ATOM 918 N N . VAL A 1 114 ? -15.978 1.654 8.953 1.00 90.69 114 VAL A N 1
ATOM 919 C CA . VAL A 1 114 ? -15.141 1.172 10.058 1.00 90.69 114 VAL A CA 1
ATOM 920 C C . VAL A 1 114 ? -13.848 1.978 10.136 1.00 90.69 114 VAL A C 1
ATOM 922 O O . VAL A 1 114 ? -13.492 2.442 11.214 1.00 90.69 114 VAL A O 1
ATOM 925 N N . LEU A 1 115 ? -13.170 2.211 9.007 1.00 90.56 115 LEU A N 1
ATOM 926 C CA . LEU A 1 115 ? -11.941 3.012 8.993 1.00 90.56 115 LEU A CA 1
ATOM 927 C C . LEU A 1 115 ? -12.175 4.446 9.473 1.00 90.56 115 LEU A C 1
ATOM 929 O O . LEU A 1 115 ? -11.390 4.945 10.274 1.00 90.56 115 LEU A O 1
ATOM 933 N N . ASN A 1 116 ? -13.272 5.084 9.062 1.00 90.75 116 ASN A N 1
ATOM 934 C CA . ASN A 1 116 ? -13.628 6.425 9.526 1.00 90.75 116 ASN A CA 1
ATOM 935 C C . ASN A 1 116 ? -13.831 6.467 11.045 1.00 90.75 116 ASN A C 1
ATOM 937 O O . ASN A 1 116 ? -13.389 7.407 11.704 1.00 90.75 116 ASN A O 1
ATOM 941 N N . ASP A 1 117 ? -14.479 5.453 11.613 1.00 92.44 117 ASP A N 1
ATOM 942 C CA . ASP A 1 117 ? -14.694 5.372 13.056 1.00 92.44 117 ASP A CA 1
ATOM 943 C C . ASP A 1 117 ? -13.401 5.049 13.819 1.00 92.44 117 ASP A C 1
ATOM 945 O O . ASP A 1 117 ? -13.174 5.607 14.895 1.00 92.44 117 ASP A O 1
ATOM 949 N N . VAL A 1 118 ? -12.496 4.253 13.235 1.00 93.19 118 VAL A N 1
ATOM 950 C CA . VAL A 1 118 ? -11.136 4.043 13.758 1.00 93.19 118 VAL A CA 1
ATOM 951 C C . VAL A 1 118 ? -10.354 5.356 13.760 1.00 93.19 118 VAL A C 1
ATOM 953 O O . VAL A 1 118 ? -9.786 5.716 14.788 1.00 93.19 118 VAL A O 1
ATOM 956 N N . VAL A 1 119 ? -10.361 6.115 12.661 1.00 92.44 119 VAL A N 1
ATOM 957 C CA . VAL A 1 119 ? -9.692 7.425 12.581 1.00 92.44 119 VAL A CA 1
ATOM 958 C C . VAL A 1 119 ? -10.245 8.380 13.632 1.00 92.44 119 VAL A C 1
ATOM 960 O O . VAL A 1 119 ? -9.474 8.991 14.370 1.00 92.44 119 VAL A O 1
ATOM 963 N N . LYS A 1 120 ? -11.573 8.463 13.771 1.00 91.56 120 LYS A N 1
ATOM 964 C CA . LYS A 1 120 ? -12.214 9.288 14.805 1.00 91.56 120 LYS A CA 1
ATOM 965 C C . LYS A 1 120 ? -11.843 8.851 16.216 1.00 91.56 120 LYS A C 1
ATOM 967 O O . LYS A 1 120 ? -11.698 9.715 17.074 1.00 91.56 120 LYS A O 1
ATOM 972 N N . LEU A 1 121 ? -11.732 7.550 16.492 1.00 93.31 121 LEU A N 1
ATOM 973 C CA . LEU A 1 121 ? -11.300 7.060 17.801 1.00 93.31 121 LEU A CA 1
ATOM 974 C C . LEU A 1 121 ? -9.840 7.454 18.061 1.00 93.31 121 LEU A C 1
ATOM 976 O O . LEU A 1 121 ? -9.545 8.055 19.089 1.00 93.31 121 LEU A O 1
ATOM 980 N N . LEU A 1 122 ? -8.936 7.136 17.133 1.00 92.69 122 LEU A N 1
ATOM 981 C CA . LEU A 1 122 ? -7.494 7.342 17.297 1.00 92.69 122 LEU A CA 1
ATOM 982 C C . LEU A 1 122 ? -7.090 8.827 17.253 1.00 92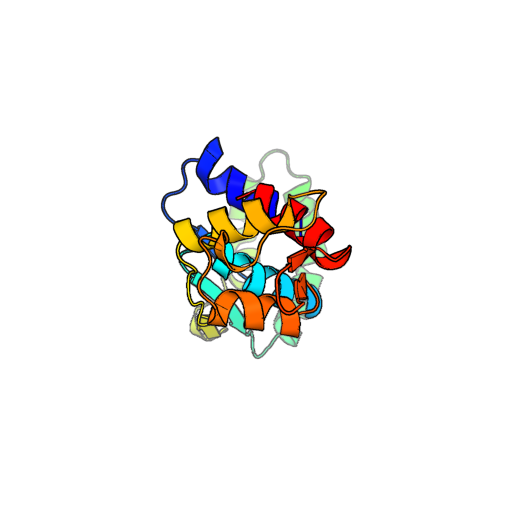.69 122 LEU A C 1
ATOM 984 O O . LEU A 1 122 ? -6.077 9.215 17.832 1.00 92.69 122 LEU A O 1
ATOM 988 N N . GLY A 1 123 ? -7.887 9.673 16.601 1.00 88.38 123 GLY A N 1
ATOM 989 C CA . GLY A 1 123 ? -7.716 11.125 16.594 1.00 88.38 123 GLY A CA 1
ATOM 990 C C . GLY A 1 123 ? -8.149 11.808 17.896 1.00 88.38 123 GLY A C 1
ATOM 991 O O . GLY A 1 123 ? -7.873 12.993 18.089 1.00 88.38 123 GLY A O 1
ATOM 992 N N . GLN A 1 124 ? -8.814 11.101 18.820 1.00 84.44 124 GLN A N 1
ATOM 993 C CA . GLN A 1 124 ? -9.247 11.701 20.081 1.00 84.44 124 GLN A CA 1
ATOM 994 C C . GLN A 1 124 ? -8.075 11.898 21.045 1.00 84.44 124 GLN A C 1
ATOM 996 O O . GLN A 1 124 ? -7.379 10.965 21.437 1.00 84.44 124 GLN A O 1
ATOM 1001 N N . GLY A 1 125 ? -7.908 13.139 21.510 1.00 74.44 125 GLY A N 1
ATOM 1002 C CA . GLY A 1 125 ? -6.927 13.494 22.540 1.00 74.44 125 GLY A CA 1
ATOM 1003 C C . GLY A 1 125 ? -7.321 13.080 23.964 1.00 74.44 125 GLY A C 1
ATOM 1004 O O . GLY A 1 125 ? -6.568 13.333 24.900 1.00 74.44 125 GLY A O 1
ATOM 1005 N N . ARG A 1 126 ? -8.498 12.470 24.154 1.00 83.50 126 ARG A N 1
ATOM 1006 C CA . ARG A 1 126 ? -9.026 12.063 25.464 1.00 83.50 126 ARG A CA 1
ATOM 1007 C C . ARG A 1 126 ? -9.512 10.620 25.447 1.00 83.50 126 ARG A C 1
ATOM 1009 O O . ARG A 1 126 ? -9.867 10.093 24.399 1.00 83.50 126 ARG A O 1
ATOM 1016 N N . ALA A 1 127 ? -9.574 10.017 26.631 1.00 86.06 127 ALA A N 1
ATOM 1017 C CA . ALA A 1 127 ? -10.119 8.677 26.794 1.00 86.06 127 ALA A CA 1
ATOM 1018 C C . ALA A 1 127 ? -11.608 8.623 26.411 1.00 86.06 127 ALA A C 1
ATOM 1020 O O . ALA A 1 127 ? -12.382 9.514 26.774 1.00 86.06 127 ALA A O 1
ATOM 1021 N N . VAL A 1 128 ? -11.999 7.553 25.722 1.00 88.62 128 VAL A N 1
ATOM 1022 C CA . VAL A 1 128 ? -13.358 7.338 25.202 1.00 88.62 128 VAL A CA 1
ATOM 1023 C C . VAL A 1 128 ? -14.073 6.304 26.056 1.00 88.62 128 VAL A C 1
ATOM 1025 O O . VAL A 1 128 ? -13.463 5.320 26.468 1.00 88.62 128 VAL A O 1
ATOM 1028 N N . GLU A 1 129 ? -15.359 6.496 26.342 1.00 87.38 129 GLU A N 1
ATOM 1029 C CA . GLU A 1 129 ? -16.154 5.454 26.999 1.00 87.38 129 GLU A CA 1
ATOM 1030 C C . GLU A 1 129 ? -16.343 4.264 26.057 1.00 87.38 129 GLU A C 1
ATOM 1032 O O . GLU A 1 129 ? -16.861 4.423 24.953 1.00 87.38 129 GLU A O 1
ATOM 1037 N N . ARG A 1 130 ? -15.971 3.063 26.514 1.00 83.81 130 ARG A N 1
ATOM 1038 C CA . ARG A 1 130 ? -16.016 1.838 25.698 1.00 83.81 130 ARG A CA 1
ATOM 1039 C C . ARG A 1 130 ? -17.419 1.558 25.152 1.00 83.81 130 ARG A C 1
ATOM 1041 O O . ARG A 1 130 ? -17.556 1.203 23.993 1.00 83.81 130 ARG A O 1
ATOM 1048 N N . ILE A 1 131 ? -18.449 1.795 25.965 1.00 82.50 131 ILE A N 1
ATOM 1049 C CA . ILE A 1 131 ? -19.865 1.572 25.616 1.00 82.50 131 ILE A CA 1
ATOM 1050 C C . ILE A 1 131 ? -20.354 2.546 24.531 1.00 82.50 131 ILE A C 1
ATOM 1052 O O . ILE A 1 131 ? -21.291 2.238 23.805 1.00 82.50 131 ILE A O 1
ATOM 1056 N N . ARG A 1 132 ? -19.729 3.724 24.406 1.00 82.88 132 ARG A N 1
ATOM 1057 C CA . ARG A 1 132 ? -20.104 4.737 23.407 1.00 82.88 132 ARG A CA 1
ATOM 1058 C C . ARG A 1 132 ? -19.323 4.613 22.101 1.00 82.88 132 ARG A C 1
ATOM 1060 O O . ARG A 1 132 ? -19.558 5.402 21.190 1.00 82.88 132 ARG A O 1
ATOM 1067 N N . SER A 1 133 ? -18.369 3.687 22.021 1.00 84.44 133 SER A N 1
ATOM 1068 C CA . SER A 1 133 ? -17.621 3.456 20.791 1.00 84.44 133 SER A CA 1
ATOM 1069 C C . SER A 1 133 ? -18.547 2.841 19.735 1.00 84.44 133 SER A C 1
ATOM 1071 O O . SER A 1 133 ? -19.181 1.829 20.029 1.00 84.44 133 SER A O 1
ATOM 1073 N N . PRO A 1 134 ? -18.618 3.396 18.511 1.00 86.50 134 PRO A N 1
ATOM 1074 C CA . PRO A 1 134 ? -19.340 2.770 17.402 1.00 86.50 134 PRO A CA 1
ATOM 1075 C C . PRO A 1 134 ? -18.593 1.550 16.836 1.00 86.50 134 PRO A C 1
ATOM 1077 O O . PRO A 1 134 ? -19.138 0.828 16.005 1.00 86.50 134 PRO A O 1
ATOM 1080 N N . LEU A 1 135 ? -17.343 1.324 17.261 1.00 91.25 135 LEU A N 1
ATOM 1081 C CA . LEU A 1 135 ? -16.534 0.216 16.771 1.00 91.25 135 LEU A CA 1
ATOM 1082 C C . LEU A 1 135 ? -16.955 -1.114 17.410 1.00 91.25 135 LEU A C 1
ATOM 1084 O O . LEU A 1 135 ? -17.111 -1.174 18.634 1.00 91.25 135 LEU A O 1
ATOM 1088 N N . PRO A 1 136 ? -17.046 -2.186 16.606 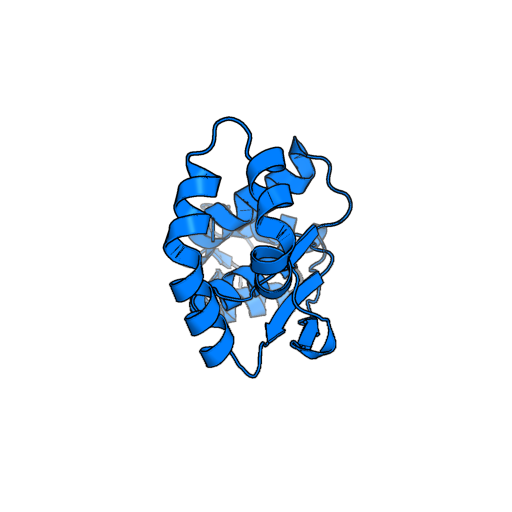1.00 91.25 136 PRO A N 1
ATOM 1089 C CA . PRO A 1 136 ? -17.188 -3.548 17.103 1.00 91.25 136 PRO A CA 1
ATOM 1090 C C . PRO A 1 136 ? -16.097 -3.935 18.115 1.00 91.25 136 PRO A C 1
ATOM 1092 O O . PRO A 1 136 ? -14.971 -3.427 18.073 1.00 91.25 136 PRO A O 1
ATOM 1095 N N . LEU A 1 137 ? -16.430 -4.841 19.039 1.00 90.12 137 LEU A N 1
ATOM 1096 C CA . LEU A 1 137 ? -15.518 -5.260 20.110 1.00 90.12 137 LEU A CA 1
ATOM 1097 C C . LEU A 1 137 ? -14.253 -5.937 19.572 1.00 90.12 137 LEU A C 1
ATOM 1099 O O . LEU A 1 137 ? -13.169 -5.631 20.053 1.00 90.12 137 LEU A O 1
ATOM 1103 N N . ASP A 1 138 ? -14.384 -6.774 18.547 1.00 92.75 138 ASP A N 1
ATOM 1104 C CA . ASP A 1 138 ? -13.276 -7.438 17.853 1.00 92.75 138 ASP A CA 1
ATOM 1105 C C . ASP A 1 138 ? -12.319 -6.431 17.198 1.00 92.75 138 ASP A C 1
ATOM 1107 O O . ASP A 1 138 ? -11.102 -6.608 17.240 1.00 92.75 138 ASP A O 1
ATOM 1111 N N . VAL A 1 139 ? -12.841 -5.320 16.665 1.00 93.44 139 VAL A N 1
ATOM 1112 C CA . VAL A 1 139 ? -12.002 -4.227 16.149 1.00 93.44 139 VAL A CA 1
ATOM 1113 C C . VAL A 1 139 ? -11.235 -3.557 17.288 1.00 93.44 139 VAL A C 1
ATOM 1115 O O . VAL A 1 139 ? -10.039 -3.316 17.155 1.00 93.44 139 VAL A O 1
ATOM 1118 N N . ILE A 1 140 ? -11.886 -3.275 18.420 1.00 93.31 140 ILE A N 1
ATOM 1119 C CA . ILE A 1 140 ? -11.229 -2.666 19.590 1.00 93.31 140 ILE A CA 1
ATOM 1120 C C . ILE A 1 140 ? -10.136 -3.590 20.147 1.00 93.31 140 ILE A C 1
ATOM 1122 O O . ILE A 1 140 ? -9.036 -3.122 20.439 1.00 93.31 140 ILE A O 1
ATOM 1126 N N . GLU A 1 141 ? -10.413 -4.888 20.255 1.00 94.19 141 GLU A N 1
ATOM 1127 C CA . GLU A 1 141 ? -9.449 -5.907 20.684 1.00 94.19 141 GLU A CA 1
ATOM 1128 C C . GLU A 1 141 ? -8.275 -6.013 19.702 1.00 94.19 141 GLU A C 1
ATOM 1130 O O . GLU A 1 141 ? -7.114 -6.051 20.114 1.00 94.19 141 GLU A O 1
ATOM 1135 N N . GLY A 1 142 ? -8.548 -5.951 18.396 1.00 94.69 142 GLY A N 1
ATOM 1136 C CA . GLY A 1 142 ? -7.519 -5.875 17.361 1.00 94.69 142 GLY A CA 1
ATOM 1137 C C . GLY A 1 142 ? -6.622 -4.641 17.513 1.00 94.69 142 GLY A C 1
ATOM 1138 O O . GLY A 1 142 ? -5.393 -4.757 17.487 1.00 94.69 142 GLY A O 1
ATOM 1139 N N . LEU A 1 143 ? -7.211 -3.463 17.742 1.00 94.88 143 LEU A N 1
ATOM 1140 C CA . LEU A 1 143 ? -6.464 -2.224 17.990 1.00 94.88 143 LEU A CA 1
ATOM 1141 C C . LEU A 1 143 ? -5.609 -2.308 19.264 1.00 94.88 143 LEU A C 1
ATOM 1143 O O . LEU A 1 143 ? -4.485 -1.803 19.274 1.00 94.88 143 LEU A O 1
ATOM 1147 N N . GLU A 1 144 ? -6.113 -2.941 20.326 1.00 95.88 144 GLU A N 1
ATOM 1148 C CA . GLU A 1 144 ? -5.369 -3.147 21.572 1.00 95.88 144 GLU A CA 1
ATOM 1149 C C . GLU A 1 144 ? -4.204 -4.124 21.386 1.00 95.88 144 GLU A C 1
ATOM 1151 O O . GLU A 1 144 ? -3.075 -3.811 21.764 1.00 95.88 144 GLU A O 1
ATOM 1156 N N . SER A 1 145 ? -4.438 -5.257 20.716 1.00 96.56 145 SER A N 1
ATOM 1157 C CA . SER A 1 145 ? -3.388 -6.237 20.399 1.00 96.56 145 SER A CA 1
ATOM 1158 C C . SER A 1 145 ? -2.273 -5.654 19.520 1.00 96.56 145 SER A C 1
ATOM 1160 O O . SER A 1 145 ? -1.124 -6.081 19.605 1.00 96.56 145 SER A O 1
ATOM 1162 N N . SER A 1 146 ? -2.597 -4.628 18.726 1.00 94.44 146 SER A N 1
ATOM 1163 C CA . SER A 1 146 ? -1.647 -3.883 17.890 1.00 94.44 146 SER A CA 1
ATOM 1164 C C . SER A 1 146 ? -1.003 -2.686 18.607 1.00 94.44 146 SER A C 1
ATOM 1166 O O . SER A 1 146 ? -0.294 -1.906 17.973 1.00 94.44 146 SER A O 1
ATOM 1168 N N . ASN A 1 147 ? -1.257 -2.503 19.910 1.00 96.06 147 ASN A N 1
ATOM 1169 C CA . ASN A 1 147 ? -0.783 -1.376 20.721 1.00 96.06 147 ASN A CA 1
ATOM 1170 C C . ASN A 1 147 ? -1.178 0.011 20.156 1.00 96.06 147 ASN A C 1
ATOM 1172 O O . ASN A 1 147 ? -0.482 1.004 20.364 1.00 96.06 147 ASN A O 1
ATOM 1176 N N . LEU A 1 148 ? -2.308 0.109 19.447 1.00 95.81 148 LEU A N 1
ATOM 1177 C CA . LEU A 1 148 ? -2.863 1.388 18.973 1.00 95.81 148 LEU A CA 1
ATOM 1178 C C . LEU A 1 148 ? -3.769 2.038 20.028 1.00 95.81 148 LEU A C 1
ATOM 1180 O O . LEU A 1 148 ? -3.936 3.259 20.068 1.00 95.81 148 LEU A O 1
ATOM 1184 N N . VAL A 1 149 ? -4.340 1.217 20.907 1.00 95.88 149 VAL A N 1
ATOM 1185 C CA . VAL A 1 149 ? -5.096 1.647 22.083 1.00 95.88 149 VAL A CA 1
ATOM 1186 C C . VAL A 1 149 ? -4.739 0.777 23.286 1.00 95.88 149 VAL A C 1
ATOM 1188 O O . VAL A 1 149 ? -4.183 -0.306 23.143 1.00 95.88 149 VAL A O 1
ATOM 1191 N N . ARG A 1 150 ? -5.087 1.245 24.480 1.00 95.06 150 ARG A N 1
ATOM 1192 C CA . ARG A 1 150 ? -5.153 0.454 25.711 1.00 95.06 150 ARG A CA 1
ATOM 1193 C C . ARG A 1 150 ? -6.569 0.512 26.243 1.00 95.06 150 ARG A C 1
ATOM 1195 O O . ARG A 1 150 ? -7.160 1.597 26.279 1.00 95.06 150 ARG A O 1
ATOM 1202 N N . THR A 1 151 ? -7.112 -0.612 26.679 1.00 93.06 151 THR A N 1
ATOM 1203 C CA . THR A 1 151 ? -8.462 -0.655 27.227 1.00 93.06 151 THR A CA 1
ATOM 1204 C C . THR A 1 151 ? -8.447 -0.833 28.741 1.00 93.06 151 THR A C 1
ATOM 1206 O O . THR A 1 151 ? -7.520 -1.357 29.354 1.00 93.06 151 THR A O 1
ATOM 1209 N N . SER A 1 152 ? -9.490 -0.313 29.375 1.00 90.69 152 SER A N 1
ATOM 1210 C CA . SER A 1 152 ? -9.891 -0.667 30.729 1.00 90.69 152 SER A CA 1
ATOM 1211 C C . SER A 1 152 ? -11.324 -1.190 30.697 1.00 90.69 152 SER A C 1
ATOM 1213 O O . SER A 1 152 ? -11.976 -1.230 29.649 1.00 90.69 152 SER A O 1
ATOM 1215 N N . SER A 1 153 ? -11.868 -1.542 31.861 1.00 85.44 153 SER A N 1
ATOM 1216 C CA . SER A 1 153 ? -13.259 -1.995 31.973 1.00 85.44 153 SER A CA 1
ATOM 1217 C C . SER A 1 153 ? -14.282 -0.985 31.435 1.00 85.44 153 SER A C 1
ATOM 1219 O O . SER A 1 153 ? -15.366 -1.383 31.018 1.00 85.44 153 SER A O 1
ATOM 1221 N N . ARG A 1 154 ? -13.961 0.319 31.422 1.00 90.31 154 ARG A N 1
ATOM 1222 C CA . ARG A 1 154 ? -14.897 1.382 31.004 1.00 90.31 154 ARG A CA 1
ATOM 1223 C C . ARG A 1 154 ? -14.364 2.324 29.933 1.00 90.31 154 ARG A C 1
ATOM 1225 O O . ARG A 1 154 ? -15.162 3.039 29.327 1.00 90.31 154 ARG A O 1
ATOM 1232 N N . ARG A 1 155 ? -13.049 2.388 29.722 1.00 93.62 155 ARG A N 1
ATOM 1233 C CA . ARG A 1 155 ? -12.432 3.418 28.879 1.00 93.62 155 ARG A CA 1
ATOM 1234 C C . ARG A 1 155 ? -11.441 2.844 27.881 1.00 93.62 155 ARG A C 1
ATOM 1236 O O . ARG A 1 155 ? -10.813 1.825 28.136 1.00 93.62 155 ARG A O 1
ATOM 1243 N N . ILE A 1 156 ? -11.295 3.550 26.770 1.00 94.69 156 ILE A N 1
ATOM 1244 C CA . ILE A 1 156 ? -10.306 3.304 25.728 1.00 94.69 156 ILE A CA 1
ATOM 1245 C C . ILE A 1 156 ? -9.348 4.494 25.720 1.00 94.69 156 ILE A C 1
ATOM 1247 O O . ILE A 1 156 ? -9.786 5.645 25.669 1.00 94.69 156 ILE A O 1
ATOM 1251 N N . TYR A 1 157 ? -8.052 4.216 25.787 1.00 94.75 157 TYR A N 1
ATOM 1252 C CA . TYR A 1 157 ? -6.977 5.201 25.794 1.00 94.75 157 TYR A CA 1
ATOM 1253 C C . TYR A 1 157 ? -6.147 5.034 24.527 1.00 94.75 157 TYR A C 1
ATOM 1255 O O . TYR A 1 157 ? -5.618 3.956 24.280 1.00 94.75 157 TYR A O 1
ATOM 1263 N N . VAL A 1 158 ? -6.012 6.088 23.728 1.00 95.38 158 VAL A N 1
ATOM 1264 C CA . VAL A 1 158 ? -5.194 6.038 22.510 1.00 95.38 158 VAL A CA 1
ATOM 1265 C C . VAL A 1 158 ? -3.711 6.153 22.872 1.00 95.38 158 VAL A C 1
ATOM 1267 O O . VAL A 1 158 ? -3.333 7.027 23.663 1.00 95.38 158 VAL A O 1
ATOM 1270 N N . THR A 1 159 ? -2.871 5.297 22.292 1.00 95.50 159 THR A N 1
ATOM 1271 C CA . THR A 1 159 ? -1.408 5.341 22.456 1.00 95.50 159 THR A CA 1
ATOM 1272 C C . THR A 1 159 ? -0.767 6.393 21.541 1.00 95.50 159 THR A C 1
ATOM 1274 O O . THR A 1 159 ? -1.441 7.021 20.717 1.00 95.50 159 THR A O 1
ATOM 1277 N N . ASP A 1 160 ? 0.540 6.623 21.674 1.00 93.69 160 ASP A N 1
ATOM 1278 C CA . ASP A 1 160 ? 1.265 7.494 20.740 1.00 93.69 160 ASP A CA 1
ATOM 1279 C C . ASP A 1 160 ? 1.336 6.879 19.339 1.00 93.69 160 ASP A C 1
ATOM 1281 O O . ASP A 1 160 ? 1.169 7.587 18.342 1.00 93.69 160 ASP A O 1
ATOM 1285 N N . GLU A 1 161 ? 1.483 5.556 19.257 1.00 93.88 161 GLU A N 1
ATOM 1286 C CA . GLU A 1 161 ? 1.443 4.790 18.014 1.00 93.88 161 GLU A CA 1
ATOM 1287 C C . GLU A 1 161 ? 0.077 4.922 17.334 1.00 93.88 161 GLU A C 1
ATOM 1289 O O . GLU A 1 161 ? 0.009 5.207 16.136 1.00 93.88 161 GLU A O 1
ATOM 1294 N N . GLY A 1 162 ? -1.012 4.816 18.104 1.00 94.31 162 GLY A N 1
ATOM 1295 C CA . GLY A 1 162 ? -2.377 5.033 17.624 1.00 94.31 162 GLY A CA 1
ATOM 1296 C C . GLY A 1 162 ? -2.572 6.421 17.019 1.00 94.31 162 GLY A C 1
ATOM 1297 O O . GLY A 1 162 ? -3.057 6.549 15.894 1.00 94.31 162 GLY A O 1
ATOM 1298 N N . ARG A 1 163 ? -2.114 7.472 17.712 1.00 92.81 163 ARG A N 1
ATOM 1299 C CA . ARG A 1 163 ? -2.159 8.854 17.199 1.00 92.81 163 ARG A CA 1
ATOM 1300 C C . ARG A 1 163 ? -1.299 9.045 15.950 1.00 92.81 163 ARG A C 1
ATOM 1302 O O . ARG A 1 163 ? -1.683 9.765 15.028 1.00 92.81 163 ARG A O 1
ATOM 1309 N N . ALA A 1 164 ? -0.116 8.436 15.907 1.00 90.94 164 ALA A N 1
ATOM 1310 C CA . ALA A 1 164 ? 0.761 8.509 14.744 1.00 90.94 164 ALA A CA 1
ATOM 1311 C C . ALA A 1 164 ? 0.134 7.827 13.521 1.00 90.94 164 ALA A C 1
ATOM 1313 O O . ALA A 1 164 ? 0.260 8.352 12.408 1.00 90.94 164 ALA A O 1
ATOM 1314 N N . PHE A 1 165 ? -0.555 6.705 13.743 1.00 91.38 165 PHE A N 1
ATOM 1315 C CA . PHE A 1 165 ? -1.275 5.954 12.723 1.00 91.38 165 PHE A CA 1
ATOM 1316 C C . PHE A 1 165 ? -2.530 6.686 12.235 1.00 91.38 165 PHE A C 1
ATOM 1318 O O . PHE A 1 165 ? -2.744 6.756 11.027 1.00 91.38 165 PHE A O 1
ATOM 1325 N N . ALA A 1 166 ? -3.284 7.342 13.128 1.00 91.75 166 ALA A N 1
ATOM 1326 C CA . ALA A 1 166 ? -4.414 8.199 12.756 1.00 91.75 166 ALA A CA 1
ATOM 1327 C C . ALA A 1 166 ? -4.015 9.226 11.688 1.00 91.75 166 ALA A C 1
ATOM 1329 O O . ALA A 1 166 ? -4.656 9.313 10.650 1.00 91.75 166 ALA A O 1
ATOM 1330 N N . LYS A 1 167 ? -2.869 9.896 11.861 1.00 89.12 167 LYS A N 1
ATOM 1331 C CA . LYS A 1 167 ? -2.333 10.870 10.889 1.00 89.12 167 LYS A CA 1
ATOM 1332 C C . LYS A 1 167 ? -2.002 10.274 9.514 1.00 89.12 167 LYS A C 1
ATOM 1334 O O . LYS A 1 167 ? -1.855 11.012 8.545 1.00 89.12 167 LYS A O 1
ATOM 1339 N N . VAL A 1 168 ? -1.776 8.962 9.420 1.00 87.69 168 VAL A N 1
ATOM 1340 C CA . VAL A 1 168 ? -1.597 8.273 8.128 1.00 87.69 168 VAL A CA 1
ATOM 1341 C C . VAL A 1 168 ? -2.953 8.062 7.461 1.00 87.69 168 VAL A C 1
ATOM 1343 O O . VAL A 1 168 ? -3.073 8.285 6.261 1.00 87.69 168 VAL A O 1
ATOM 1346 N N . LEU A 1 169 ? -3.955 7.660 8.241 1.00 86.94 169 LEU A N 1
ATOM 1347 C CA . LEU A 1 169 ? -5.304 7.371 7.761 1.00 86.94 169 LEU A CA 1
ATOM 1348 C C . LEU A 1 169 ? -6.160 8.628 7.533 1.00 86.94 169 LEU A C 1
ATOM 1350 O O . LEU A 1 169 ? -7.044 8.597 6.698 1.00 86.94 169 LEU A O 1
ATOM 1354 N N . GLU A 1 170 ? -5.877 9.757 8.188 1.00 83.69 170 GLU A N 1
ATOM 1355 C CA . GLU A 1 170 ? -6.480 11.072 7.879 1.00 83.69 170 GLU A CA 1
ATOM 1356 C C . GLU A 1 170 ? -6.190 11.532 6.443 1.00 83.69 170 GLU A C 1
ATOM 1358 O O . GLU A 1 170 ? -6.821 12.450 5.931 1.00 83.69 170 GLU A O 1
ATOM 1363 N N . SER A 1 171 ? -5.200 10.912 5.798 1.00 72.19 171 SER A N 1
ATOM 1364 C CA . SER A 1 171 ? -4.924 11.122 4.382 1.00 72.19 171 SER A CA 1
ATOM 1365 C C . SER A 1 171 ? -5.780 10.236 3.476 1.00 72.19 171 SER A C 1
ATOM 1367 O O . SER A 1 171 ? -5.441 10.174 2.310 1.00 72.19 171 SER A O 1
ATOM 1369 N N . MET A 1 172 ? -6.787 9.510 3.969 1.00 70.81 172 MET A N 1
ATOM 1370 C CA . MET A 1 172 ? -7.691 8.685 3.153 1.00 70.81 172 MET A CA 1
ATOM 1371 C C . MET A 1 172 ? -8.836 9.460 2.513 1.00 70.81 172 MET A C 1
ATOM 1373 O O . MET A 1 172 ? -9.281 10.454 3.124 1.00 70.81 172 MET A O 1
#

Secondary structure (DSSP, 8-state):
-HHHHHHHHHHHHTS--S--EEE--SS-HHHHHHHHHHHHHTT-SEEEEEE-TTHHHHHHHHHHTHHHHHHHHH-SSHHHHHHHTHHHHHHHHS--GGG-EEEEE---PPPHHHHHHHHHHHT-SS-EEGGG--S-HHHHHHHHHTTSEEE-SSEEEE-HHHHHHHHHHTT-